Protein AF-A0A1D2MA57-F1 (afdb_monomer)

Sequence (71 aa):
MDDVWLVTNWQALQWIGKPTSSNRDRPPRCNYPKVCNLWHKSGVRYMKTCQSCPQQYPCTGNTGLILTLSN

InterPro domains:
  IPR052740 Carbohydrate Esterase 4 [PTHR45985] (1-63)

Radius of gyration: 18.26 Å; Cα contacts (8 Å, |Δi|>4): 56; chains: 1; bounding box: 38×29×46 Å

Solvent-accessible surface area (backbone atoms only — not comparable to full-atom values): 5038 Å² total; per-residue (Å²): 142,87,87,81,78,97,72,53,74,68,54,53,54,46,36,76,78,42,86,67,88,88,79,83,83,74,78,82,87,74,90,75,66,44,79,35,87,19,52,41,102,91,43,82,45,79,45,78,38,78,64,81,77,55,90,46,51,61,42,97,96,45,70,62,71,80,79,73,78,80,125

Secondary structure (DSSP, 8-state):
--------HHHHHHHHHSSS---S-PPPP-SS-EEEEEEETTEEEEEEESSPPPSB--BTTB---------

Organism: Orchesella cincta (NCBI:txid48709)

Foldseek 3Di:
DPPDDDDDPVQVVVCVVPVDDDPDDDPDDQPDWDWDFAADPVGTDIDTHSDDHARHDADVPRRSDPPPPPD

Structure (mmCIF, N/CA/C/O backbone):
data_AF-A0A1D2MA57-F1
#
_entry.id   AF-A0A1D2MA57-F1
#
loop_
_atom_site.group_PDB
_atom_site.id
_atom_site.type_symbol
_atom_site.label_atom_id
_atom_site.label_alt_id
_atom_site.label_comp_id
_atom_site.label_asym_id
_atom_site.label_entity_id
_atom_site.label_seq_id
_atom_site.pdbx_PDB_ins_code
_atom_site.Cartn_x
_atom_site.Cartn_y
_atom_site.Cartn_z
_atom_site.occupancy
_atom_site.B_iso_or_equiv
_atom_site.auth_seq_id
_atom_site.auth_comp_id
_atom_site.auth_asym_id
_atom_site.auth_atom_id
_atom_site.pdbx_PDB_model_num
ATOM 1 N N . MET A 1 1 ? 9.344 -14.740 -29.210 1.00 56.88 1 MET A N 1
ATOM 2 C CA . MET A 1 1 ? 8.810 -13.376 -28.988 1.00 56.88 1 MET A CA 1
ATOM 3 C C . MET A 1 1 ? 8.855 -13.230 -27.481 1.00 56.88 1 MET A C 1
ATOM 5 O O . MET A 1 1 ? 7.918 -13.620 -26.802 1.00 56.88 1 MET A O 1
ATOM 9 N N . ASP A 1 2 ? 10.032 -12.871 -26.977 1.00 76.81 2 ASP A N 1
ATOM 10 C CA . ASP A 1 2 ? 10.438 -13.021 -25.565 1.00 76.81 2 ASP A CA 1
ATOM 11 C C . ASP A 1 2 ? 11.093 -11.726 -25.053 1.00 76.81 2 ASP A C 1
ATOM 13 O O . ASP A 1 2 ? 11.847 -11.714 -24.087 1.00 76.81 2 ASP A O 1
ATOM 17 N N . ASP A 1 3 ? 10.848 -10.624 -25.756 1.00 83.81 3 ASP A N 1
ATOM 18 C CA . ASP A 1 3 ? 11.484 -9.318 -25.602 1.00 83.81 3 ASP A CA 1
ATOM 19 C C . ASP A 1 3 ? 10.537 -8.254 -25.023 1.00 83.81 3 ASP A C 1
ATOM 21 O O . ASP A 1 3 ? 10.971 -7.151 -24.688 1.00 83.81 3 ASP A O 1
ATOM 25 N N . VAL A 1 4 ? 9.257 -8.592 -24.835 1.00 87.69 4 VAL A N 1
ATOM 26 C CA . VAL A 1 4 ? 8.235 -7.699 -24.274 1.00 87.69 4 VAL A CA 1
ATOM 27 C C . VAL A 1 4 ? 7.793 -8.196 -22.898 1.00 87.69 4 VAL A C 1
ATOM 29 O O . VAL A 1 4 ? 7.342 -9.330 -22.749 1.00 87.69 4 VAL A O 1
ATOM 32 N N . TRP A 1 5 ? 7.876 -7.324 -21.888 1.00 85.31 5 TRP A N 1
ATOM 33 C CA . TRP A 1 5 ? 7.611 -7.655 -20.483 1.00 85.31 5 TRP A CA 1
ATOM 34 C C . TRP A 1 5 ? 6.575 -6.702 -19.875 1.00 85.31 5 TRP A C 1
ATOM 36 O O . TRP A 1 5 ? 6.689 -5.484 -20.009 1.00 85.31 5 TRP A O 1
ATOM 46 N N . LEU A 1 6 ? 5.595 -7.239 -19.143 1.00 88.88 6 LEU A N 1
ATOM 47 C CA . LEU A 1 6 ? 4.716 -6.446 -18.277 1.00 88.88 6 LEU A CA 1
ATOM 48 C C . LEU A 1 6 ? 5.449 -6.145 -16.967 1.00 88.88 6 LEU A C 1
ATOM 50 O O . LEU A 1 6 ? 5.685 -7.038 -16.155 1.00 88.88 6 LEU A O 1
ATOM 54 N N . VAL A 1 7 ? 5.803 -4.879 -16.766 1.00 87.38 7 VAL A N 1
ATOM 55 C CA . VAL A 1 7 ? 6.557 -4.409 -15.599 1.00 87.38 7 VAL A CA 1
ATOM 56 C C . VAL A 1 7 ? 5.844 -3.249 -14.910 1.00 87.38 7 VAL A C 1
ATOM 58 O O . VAL A 1 7 ? 5.061 -2.523 -15.518 1.00 87.38 7 VAL A O 1
ATOM 61 N N . THR A 1 8 ? 6.121 -3.056 -13.622 1.00 89.06 8 THR A N 1
ATOM 62 C CA . THR A 1 8 ? 5.707 -1.847 -12.894 1.00 89.06 8 THR A CA 1
ATOM 63 C C . THR A 1 8 ? 6.584 -0.650 -13.263 1.00 89.06 8 THR A C 1
ATOM 65 O O . THR A 1 8 ? 7.750 -0.814 -13.628 1.00 89.06 8 THR A O 1
ATOM 68 N N . ASN A 1 9 ? 6.073 0.571 -13.064 1.00 91.38 9 ASN A N 1
ATOM 69 C CA . ASN A 1 9 ? 6.846 1.803 -13.281 1.00 91.38 9 ASN A CA 1
ATOM 70 C C . ASN A 1 9 ? 8.180 1.795 -12.513 1.00 91.38 9 ASN A C 1
ATOM 72 O O . ASN A 1 9 ? 9.211 2.207 -13.036 1.00 91.38 9 ASN A O 1
ATOM 76 N N . TRP A 1 10 ? 8.178 1.276 -11.281 1.00 87.50 10 TRP A N 1
ATOM 77 C CA . TRP A 1 10 ? 9.388 1.186 -10.465 1.00 87.50 10 TRP A CA 1
ATOM 78 C C . TRP A 1 10 ? 10.412 0.193 -11.026 1.00 87.50 10 TRP A C 1
ATOM 80 O O . TRP A 1 10 ? 11.612 0.446 -10.982 1.00 87.50 10 TRP A O 1
ATOM 90 N N . GLN A 1 11 ? 9.965 -0.939 -11.572 1.00 85.81 11 GLN A N 1
ATOM 91 C CA . GLN A 1 11 ? 10.858 -1.899 -12.226 1.00 85.81 11 GLN A CA 1
ATOM 92 C C . GLN A 1 11 ? 11.463 -1.325 -13.513 1.00 85.81 11 GLN A C 1
ATOM 94 O O . GLN A 1 11 ? 12.645 -1.546 -13.758 1.00 85.81 11 GLN A O 1
ATOM 99 N N . ALA A 1 12 ? 10.705 -0.536 -14.284 1.00 88.06 12 ALA A N 1
ATOM 100 C CA . ALA A 1 12 ? 11.228 0.156 -15.463 1.00 88.06 12 ALA A CA 1
ATOM 101 C C . ALA A 1 12 ? 12.323 1.177 -15.098 1.00 88.06 12 ALA A C 1
ATOM 103 O O . ALA A 1 12 ? 13.387 1.187 -15.713 1.00 88.06 12 ALA A O 1
ATOM 104 N N . LEU A 1 13 ? 12.114 1.985 -14.050 1.00 89.19 13 LEU A N 1
ATOM 105 C CA . LEU A 1 13 ? 13.129 2.928 -13.556 1.00 89.19 13 LEU A CA 1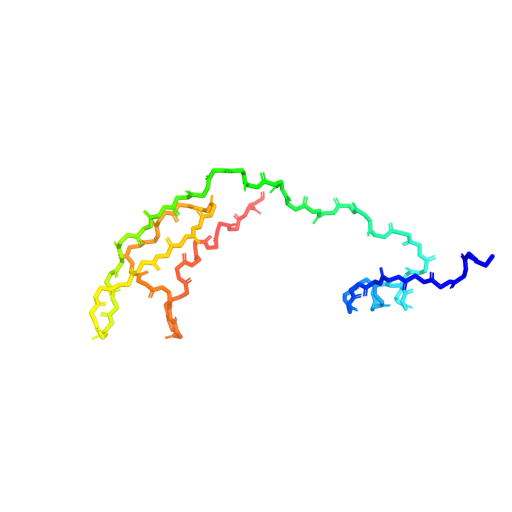
ATOM 106 C C . LEU A 1 13 ? 14.383 2.219 -13.031 1.00 89.19 13 LEU A C 1
ATOM 108 O O . LEU A 1 13 ? 15.502 2.625 -13.340 1.00 89.19 13 LEU A O 1
ATOM 112 N N . GLN A 1 14 ? 14.207 1.142 -12.261 1.00 86.88 14 GLN A N 1
ATOM 113 C CA . GLN A 1 14 ? 15.331 0.331 -11.792 1.00 86.88 14 GLN A CA 1
ATOM 114 C C . GLN A 1 14 ? 16.126 -0.256 -12.956 1.00 86.88 14 GLN A C 1
ATOM 116 O O . GLN A 1 14 ? 17.349 -0.276 -12.888 1.00 86.88 14 GLN A O 1
ATOM 121 N N . TRP A 1 15 ? 15.449 -0.686 -14.022 1.00 85.94 15 TRP A N 1
ATOM 122 C CA . TRP A 1 15 ? 16.093 -1.230 -15.212 1.00 85.94 15 TRP A CA 1
ATOM 123 C C . TRP A 1 15 ? 16.921 -0.182 -15.968 1.00 85.94 15 TRP A C 1
ATOM 125 O O . TRP A 1 15 ? 18.046 -0.482 -16.356 1.00 85.94 15 TRP A O 1
ATOM 135 N N . ILE A 1 16 ? 16.418 1.056 -16.096 1.00 88.81 16 ILE A N 1
ATOM 136 C CA . ILE A 1 16 ? 17.180 2.182 -16.671 1.00 88.81 16 ILE A CA 1
ATOM 137 C C . ILE A 1 16 ? 18.465 2.434 -15.867 1.00 88.81 16 ILE A C 1
ATOM 139 O O . ILE A 1 16 ? 19.522 2.658 -16.450 1.00 88.81 16 ILE A O 1
ATOM 143 N N . GLY A 1 17 ? 18.384 2.399 -14.532 1.00 86.25 17 GLY A N 1
ATOM 144 C CA . GLY A 1 17 ? 19.540 2.643 -13.665 1.00 86.25 17 GLY A CA 1
ATOM 145 C C . GLY A 1 17 ? 20.523 1.469 -13.587 1.00 86.25 17 GLY A C 1
ATOM 146 O O . GLY A 1 17 ? 21.735 1.675 -13.554 1.00 86.25 17 GLY A O 1
ATOM 147 N N . LYS A 1 18 ? 20.014 0.235 -13.530 1.00 84.50 18 LYS A N 1
ATOM 148 C CA . LYS A 1 18 ? 20.785 -1.013 -13.475 1.00 84.50 18 LYS A CA 1
ATOM 149 C C . LYS A 1 18 ? 20.073 -2.088 -14.304 1.00 84.50 18 LYS A C 1
ATOM 151 O O . LYS A 1 18 ? 19.111 -2.689 -13.817 1.00 84.50 18 LYS A O 1
ATOM 156 N N . PRO A 1 19 ? 20.556 -2.389 -1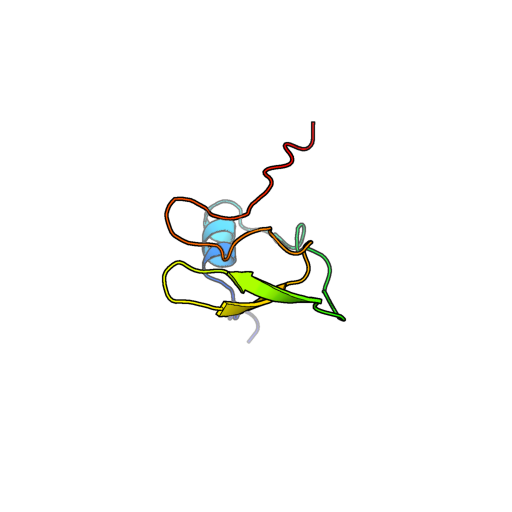5.520 1.00 75.75 19 PRO A N 1
ATOM 157 C CA . PRO A 1 19 ? 19.921 -3.357 -16.406 1.00 75.75 19 PRO A CA 1
ATOM 158 C C . PRO A 1 19 ? 20.227 -4.802 -15.967 1.00 75.75 19 PRO A C 1
ATOM 160 O O . PRO A 1 19 ? 20.972 -5.520 -16.624 1.00 75.75 19 PRO A O 1
ATOM 163 N N . THR A 1 20 ? 19.720 -5.234 -14.804 1.00 72.56 20 THR A N 1
ATOM 164 C CA . THR A 1 20 ? 19.582 -6.648 -14.380 1.00 72.56 20 THR A CA 1
ATOM 165 C C . THR A 1 20 ? 18.759 -6.776 -13.086 1.00 72.56 20 THR A C 1
ATOM 167 O O . THR A 1 20 ? 18.689 -5.863 -12.269 1.00 72.56 20 THR A O 1
ATOM 170 N N . SER A 1 21 ? 18.084 -7.921 -12.936 1.00 57.94 21 SER A N 1
ATOM 171 C CA . SER A 1 21 ? 16.847 -8.141 -12.168 1.00 57.94 21 SER A CA 1
ATOM 172 C C . SER A 1 21 ? 16.855 -7.731 -10.687 1.00 57.94 21 SER A C 1
ATOM 174 O O . SER A 1 21 ? 17.472 -8.381 -9.838 1.00 57.94 21 SER A O 1
ATOM 176 N N . SER A 1 22 ? 16.021 -6.745 -10.360 1.00 61.84 22 SER A N 1
ATOM 177 C CA . SER A 1 22 ? 15.548 -6.482 -9.001 1.00 61.84 22 SER A CA 1
ATOM 178 C C . SER A 1 22 ? 14.338 -7.369 -8.687 1.00 61.84 22 SER A C 1
ATOM 180 O O . SER A 1 22 ? 13.205 -7.055 -9.047 1.00 61.84 22 SER A O 1
ATOM 182 N N . ASN A 1 23 ? 14.592 -8.506 -8.037 1.00 58.34 23 ASN A N 1
ATOM 183 C CA . ASN A 1 23 ? 13.563 -9.391 -7.469 1.00 58.34 23 ASN A CA 1
ATOM 184 C C . ASN A 1 23 ? 13.639 -9.463 -5.933 1.00 58.34 23 ASN A C 1
ATOM 186 O O . ASN A 1 23 ? 13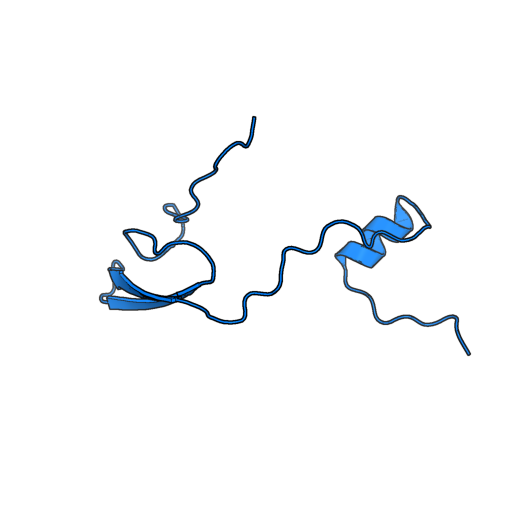.051 -10.363 -5.337 1.00 58.34 23 ASN A O 1
ATOM 190 N N . ARG A 1 24 ? 14.411 -8.585 -5.277 1.00 62.81 24 ARG A N 1
ATOM 191 C CA . ARG A 1 24 ? 14.934 -8.903 -3.939 1.00 62.81 24 ARG A CA 1
ATOM 192 C C . ARG A 1 24 ? 14.104 -8.475 -2.735 1.00 62.81 24 ARG A C 1
ATOM 194 O O . ARG A 1 24 ? 14.246 -9.137 -1.721 1.00 62.81 24 ARG A O 1
ATOM 201 N N . ASP A 1 25 ? 13.169 -7.534 -2.830 1.00 64.81 25 ASP A N 1
ATOM 202 C CA . ASP A 1 25 ? 12.524 -7.015 -1.609 1.00 64.81 25 ASP A CA 1
ATOM 203 C C . ASP A 1 25 ? 11.004 -6.903 -1.736 1.00 64.81 25 ASP A C 1
ATOM 205 O O . ASP A 1 25 ? 10.418 -5.826 -1.619 1.00 64.81 25 ASP A O 1
ATOM 209 N N . ARG A 1 26 ? 10.324 -8.030 -1.991 1.00 72.12 26 ARG A N 1
ATOM 210 C CA . ARG A 1 26 ? 8.865 -8.069 -1.836 1.00 72.12 26 ARG A CA 1
ATOM 211 C C . ARG A 1 26 ? 8.522 -8.434 -0.387 1.00 72.12 26 ARG A C 1
ATOM 213 O O . ARG A 1 26 ? 8.867 -9.538 0.034 1.00 72.12 26 ARG A O 1
ATOM 220 N N . PRO A 1 27 ? 7.788 -7.586 0.357 1.00 78.88 27 PRO A N 1
ATOM 221 C CA . PRO A 1 27 ? 7.307 -7.960 1.679 1.00 78.88 27 PRO A CA 1
ATOM 222 C C . PRO A 1 27 ? 6.419 -9.214 1.612 1.00 78.88 27 PRO A C 1
ATOM 224 O O . PRO A 1 27 ? 5.773 -9.471 0.584 1.00 78.88 27 PRO A O 1
ATOM 227 N N . PRO A 1 28 ? 6.375 -10.010 2.695 1.00 83.94 28 PRO A N 1
ATOM 228 C CA . PRO A 1 28 ? 5.626 -11.256 2.724 1.00 83.94 28 PRO A CA 1
ATOM 229 C C . PRO A 1 28 ? 4.146 -11.022 2.413 1.00 83.94 28 PRO A C 1
ATOM 231 O O . PRO A 1 28 ? 3.564 -9.981 2.729 1.00 83.94 28 PRO A O 1
ATOM 234 N N . ARG A 1 29 ? 3.518 -12.022 1.786 1.00 85.00 29 ARG A N 1
ATOM 235 C CA . ARG A 1 29 ? 2.072 -11.992 1.552 1.00 85.00 29 ARG A CA 1
ATOM 236 C C . ARG A 1 29 ? 1.337 -12.044 2.890 1.00 85.00 29 ARG A C 1
ATOM 238 O O . ARG A 1 29 ? 1.693 -12.808 3.780 1.00 85.00 29 ARG A O 1
ATOM 245 N N . CYS A 1 30 ? 0.279 -11.255 2.995 1.00 88.44 30 CYS A N 1
ATOM 246 C CA . CYS A 1 30 ? -0.599 -11.211 4.152 1.00 88.44 30 CYS A CA 1
ATOM 247 C C . CYS A 1 30 ? -1.908 -11.922 3.814 1.00 88.44 30 CYS A C 1
ATOM 249 O O . CYS A 1 30 ? -2.731 -11.399 3.065 1.00 88.44 30 CYS A O 1
ATOM 251 N N . ASN A 1 31 ? -2.073 -13.133 4.344 1.00 92.25 31 ASN A N 1
ATOM 252 C CA . ASN A 1 31 ? -3.233 -13.977 4.046 1.00 92.25 31 ASN A CA 1
ATOM 253 C C . ASN A 1 31 ? -4.442 -13.651 4.938 1.00 92.25 31 ASN A C 1
ATOM 255 O O . ASN A 1 31 ? -5.579 -13.866 4.531 1.00 92.25 31 ASN A O 1
ATOM 259 N N . TYR A 1 32 ? -4.198 -13.105 6.135 1.00 91.88 32 TYR A N 1
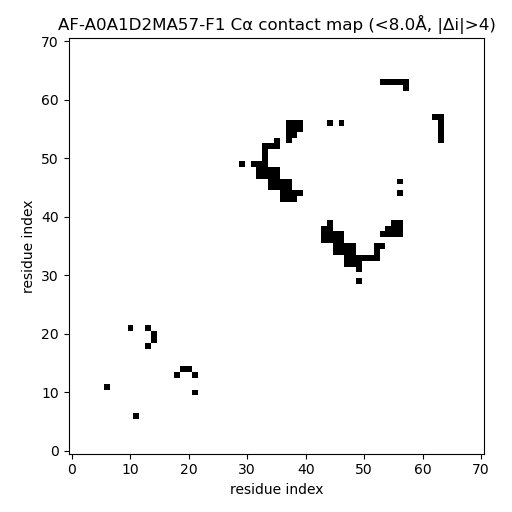ATOM 260 C CA . TYR A 1 32 ? -5.226 -12.816 7.137 1.00 91.88 32 TYR A CA 1
ATOM 261 C C . TYR A 1 32 ? -5.165 -11.343 7.566 1.00 91.88 32 TYR A C 1
ATOM 263 O O . TYR A 1 32 ? -4.435 -11.001 8.499 1.00 91.88 32 TYR A O 1
ATOM 271 N N . PRO A 1 33 ? -5.892 -10.444 6.880 1.00 92.19 33 PRO A N 1
ATOM 272 C CA . PRO A 1 33 ? -5.919 -9.033 7.241 1.00 92.19 33 PRO A CA 1
ATOM 273 C C . PRO A 1 33 ? -6.756 -8.796 8.505 1.00 92.19 33 PRO A C 1
ATOM 275 O O . PRO A 1 33 ? -7.817 -9.394 8.691 1.00 92.19 33 PRO A O 1
ATOM 278 N N . LYS A 1 34 ? -6.314 -7.862 9.348 1.00 93.62 34 LYS A N 1
ATOM 279 C CA . LYS A 1 34 ? -7.069 -7.371 10.507 1.00 93.62 34 LYS A CA 1
ATOM 280 C C . LYS A 1 34 ? -8.053 -6.291 10.063 1.00 93.62 34 LYS A C 1
ATOM 282 O O . LYS A 1 34 ? -7.730 -5.483 9.194 1.00 93.62 34 LYS A O 1
ATOM 287 N N . VAL A 1 35 ? -9.236 -6.259 10.675 1.00 95.25 35 VAL A N 1
ATOM 288 C CA . VAL A 1 35 ? -10.240 -5.200 10.487 1.00 95.25 35 VAL A CA 1
ATOM 289 C C . VAL A 1 35 ? -10.242 -4.318 11.732 1.00 95.25 35 VAL A C 1
ATOM 291 O O . VAL A 1 35 ? -10.518 -4.801 12.825 1.00 95.25 35 VAL A O 1
ATOM 294 N N . CYS A 1 36 ? -9.941 -3.034 11.567 1.00 93.94 36 CYS A N 1
ATOM 295 C CA . CYS A 1 36 ? -9.864 -2.063 12.653 1.00 93.94 36 CYS A CA 1
ATOM 296 C C . CYS A 1 36 ? -11.054 -1.102 12.579 1.00 93.94 36 CYS A C 1
ATOM 298 O O . CYS A 1 36 ? -11.299 -0.516 11.524 1.00 93.94 36 CYS A O 1
ATOM 300 N N . ASN A 1 37 ? -11.763 -0.924 13.695 1.00 95.19 37 ASN A N 1
ATOM 301 C CA . ASN A 1 37 ? -12.764 0.125 13.882 1.00 95.19 37 ASN A CA 1
ATOM 302 C C . ASN A 1 37 ? -12.058 1.371 14.441 1.00 95.19 37 ASN A C 1
ATOM 304 O O . ASN A 1 37 ? -11.582 1.345 15.574 1.00 95.19 37 ASN A O 1
ATOM 308 N N . LEU A 1 38 ? -11.941 2.422 13.632 1.00 93.12 38 LEU A N 1
ATOM 309 C CA . LEU A 1 38 ? -11.132 3.598 13.934 1.00 93.12 38 LEU A CA 1
ATOM 310 C C . LEU A 1 38 ? -11.976 4.868 13.914 1.00 93.12 38 LEU A C 1
ATOM 312 O O . LEU A 1 38 ? -12.791 5.084 13.017 1.00 93.12 38 LEU A O 1
ATOM 316 N N . TRP A 1 39 ? -11.714 5.766 14.858 1.00 89.94 39 TRP A N 1
ATOM 317 C CA . TRP A 1 39 ? -12.321 7.091 14.856 1.00 89.94 39 TRP A CA 1
ATOM 318 C C . TRP A 1 39 ? -11.634 8.006 13.836 1.00 89.94 39 TRP A C 1
ATOM 320 O O . TRP A 1 39 ? -10.407 8.100 13.785 1.00 89.94 39 TRP A O 1
ATOM 330 N N . HIS A 1 40 ? -12.427 8.712 13.038 1.00 89.44 40 HIS A N 1
ATOM 331 C CA . HIS A 1 40 ? -12.016 9.821 12.181 1.00 89.44 40 HIS A CA 1
ATOM 332 C C . HIS A 1 40 ? -12.787 11.089 12.588 1.00 89.44 40 HIS A C 1
ATOM 334 O O . HIS A 1 40 ? -13.820 11.006 13.251 1.00 89.44 40 HIS A O 1
ATOM 340 N N . LYS A 1 41 ? -12.340 12.277 12.150 1.00 86.06 41 LYS A N 1
ATOM 341 C CA . LYS A 1 41 ? -13.045 13.552 12.417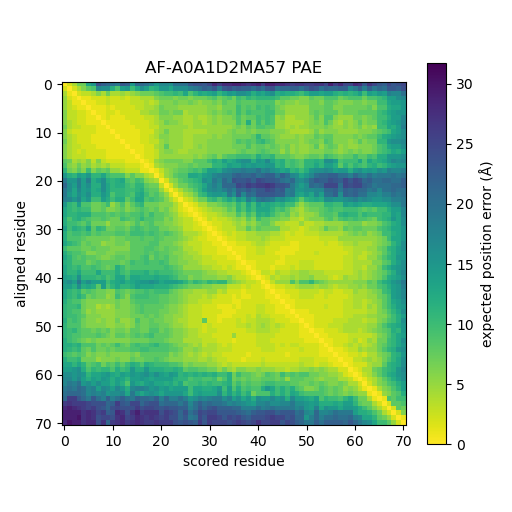 1.00 86.06 41 LYS A CA 1
ATOM 342 C C . LYS A 1 41 ? -14.509 13.540 11.954 1.00 86.06 41 LYS A C 1
ATOM 344 O O . LYS A 1 41 ? -15.340 14.236 12.514 1.00 86.06 41 LYS A O 1
ATOM 349 N N . SER A 1 42 ? -14.811 12.741 10.930 1.00 87.44 42 SER 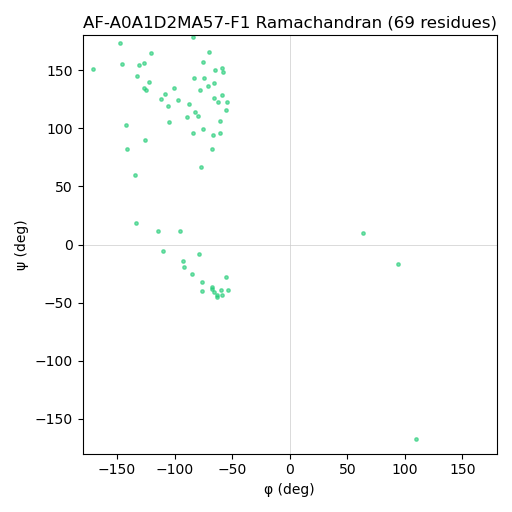A N 1
ATOM 350 C CA . SER A 1 42 ? -16.147 12.586 10.344 1.00 87.44 42 SER A CA 1
ATOM 351 C C . SER A 1 42 ? -16.943 11.397 10.909 1.00 87.44 42 SER A C 1
ATOM 353 O O . SER A 1 42 ? -17.910 10.986 10.277 1.00 87.44 42 SER A O 1
ATOM 355 N N . GLY A 1 43 ? -16.497 10.775 12.007 1.00 91.94 43 GLY A N 1
ATOM 356 C CA . GLY A 1 43 ? -17.104 9.571 12.585 1.00 91.94 43 GLY A CA 1
ATOM 357 C C . GLY A 1 43 ? -16.261 8.303 12.421 1.00 91.94 43 GLY A C 1
ATOM 358 O O . GLY A 1 43 ? -15.076 8.357 12.091 1.00 91.94 43 GLY A O 1
ATOM 359 N N . VAL A 1 44 ? -16.873 7.149 12.681 1.00 93.56 44 VAL A N 1
ATOM 360 C CA . VAL A 1 44 ? -16.214 5.835 12.632 1.00 93.56 44 VAL A CA 1
ATOM 361 C C . VAL A 1 44 ? -15.892 5.416 11.193 1.00 93.56 44 VAL A C 1
ATOM 363 O O . VAL A 1 44 ? -16.728 5.532 10.298 1.00 93.56 44 VAL A O 1
ATOM 366 N N . ARG A 1 45 ? -14.689 4.877 10.972 1.00 93.50 45 ARG A N 1
ATOM 367 C CA . ARG A 1 45 ? -14.247 4.266 9.714 1.00 93.50 45 ARG A CA 1
ATOM 368 C C . ARG A 1 45 ? -13.590 2.917 9.968 1.00 93.50 45 ARG A C 1
ATOM 370 O O . ARG A 1 45 ? -12.871 2.733 10.946 1.00 93.50 45 ARG A O 1
ATOM 377 N N . TYR A 1 46 ? -13.790 1.992 9.037 1.00 94.38 46 TYR A N 1
ATOM 378 C CA . TYR A 1 46 ? -13.174 0.672 9.086 1.00 94.38 46 TYR A CA 1
ATOM 379 C C . TYR A 1 46 ? -11.969 0.607 8.152 1.00 94.38 46 TYR A C 1
ATOM 381 O O . TYR A 1 46 ? -12.045 1.037 7.002 1.00 94.38 46 TYR A O 1
ATOM 389 N N . MET A 1 47 ? -10.864 0.047 8.637 1.00 93.06 47 MET A N 1
ATOM 390 C CA . MET A 1 47 ? -9.641 -0.147 7.860 1.00 93.06 47 MET A CA 1
ATOM 391 C C . MET A 1 47 ? -9.232 -1.616 7.892 1.00 93.06 47 MET A C 1
ATOM 393 O O . MET A 1 47 ? -9.193 -2.227 8.959 1.00 93.06 47 MET A O 1
ATOM 397 N N . LYS A 1 48 ? -8.900 -2.179 6.725 1.00 93.44 48 LYS A N 1
ATOM 398 C CA . LYS A 1 48 ? -8.260 -3.495 6.620 1.00 93.44 48 LYS A CA 1
ATOM 399 C C . LYS A 1 48 ? -6.756 -3.316 6.479 1.00 93.44 48 LYS A C 1
ATOM 401 O O . LYS A 1 48 ? -6.314 -2.609 5.579 1.00 93.44 48 LYS A O 1
ATOM 406 N N . THR A 1 49 ? -5.980 -3.941 7.358 1.00 90.81 49 THR A N 1
ATOM 407 C CA . THR A 1 49 ? -4.516 -3.837 7.345 1.00 90.81 49 THR A CA 1
ATOM 408 C C . THR A 1 49 ? -3.843 -5.135 7.774 1.00 90.81 49 THR A C 1
ATOM 410 O O . THR A 1 49 ? -4.413 -5.953 8.492 1.00 90.81 49 THR A O 1
ATOM 413 N N . CYS A 1 50 ? -2.610 -5.315 7.316 1.00 90.31 50 CYS A N 1
ATOM 414 C CA . CYS A 1 50 ? -1.721 -6.401 7.722 1.00 90.31 50 CYS A CA 1
ATOM 415 C C . CYS A 1 50 ? -0.818 -6.009 8.896 1.00 90.31 50 CYS A C 1
ATOM 417 O O . CYS A 1 50 ? -0.214 -6.869 9.531 1.00 90.31 50 CYS A O 1
ATOM 419 N N . GLN A 1 51 ? -0.735 -4.710 9.185 1.00 88.50 51 GLN A N 1
ATOM 420 C CA . GLN A 1 51 ? -0.034 -4.161 10.339 1.00 88.50 51 GLN A CA 1
ATOM 421 C C . GLN A 1 51 ? -0.943 -4.183 11.581 1.00 88.50 51 GLN A C 1
ATOM 423 O O . GLN A 1 51 ? -2.096 -4.620 11.538 1.00 88.50 51 GLN A O 1
ATOM 428 N N . SER A 1 52 ? -0.422 -3.736 12.722 1.00 89.56 52 SER A N 1
ATOM 429 C CA . SER A 1 52 ? -1.235 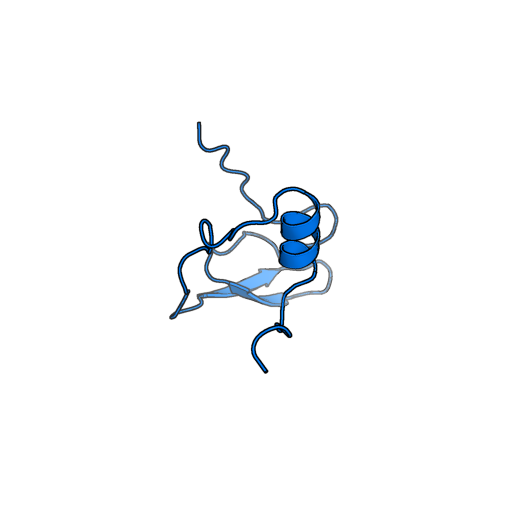-3.507 13.921 1.00 89.56 52 SER A CA 1
ATOM 430 C C . SER A 1 52 ? -2.247 -2.378 13.700 1.00 89.56 52 SER A C 1
ATOM 432 O O . SER A 1 52 ? -1.997 -1.459 12.920 1.00 89.56 52 SER A O 1
ATOM 434 N N . CYS A 1 53 ? -3.395 -2.445 14.381 1.00 89.88 53 CYS A N 1
ATOM 435 C CA . CYS A 1 53 ? -4.403 -1.392 14.288 1.00 89.88 53 CYS A CA 1
ATOM 436 C C . CYS A 1 53 ? -3.860 -0.085 14.890 1.00 89.88 53 CYS A C 1
ATOM 438 O O . CYS A 1 53 ? -3.420 -0.105 16.042 1.00 89.88 53 CYS A O 1
ATOM 440 N N . PRO A 1 54 ? -3.892 1.039 14.151 1.00 90.88 54 PRO A N 1
ATOM 441 C CA . PRO A 1 54 ? -3.546 2.340 14.711 1.00 90.88 54 PRO A CA 1
ATOM 442 C C . PRO A 1 54 ? -4.632 2.802 15.696 1.00 90.88 54 PRO A C 1
ATOM 444 O O . PRO A 1 54 ? -5.734 2.261 15.720 1.00 90.88 54 PRO A O 1
ATOM 447 N N . GLN A 1 55 ? -4.342 3.823 16.503 1.00 87.62 55 GLN A N 1
ATOM 448 C CA . GLN A 1 55 ? -5.308 4.361 17.471 1.00 87.62 55 GLN A CA 1
ATOM 449 C C . GLN A 1 55 ? -6.398 5.229 16.812 1.00 87.62 55 GLN A C 1
ATOM 451 O O . GLN A 1 55 ? -7.540 5.254 17.266 1.00 87.62 55 GLN A O 1
ATOM 456 N N . GLN A 1 56 ? -6.055 5.933 15.730 1.00 89.06 56 GLN A N 1
ATOM 457 C CA . GLN A 1 56 ? -6.948 6.817 14.978 1.00 89.06 56 GLN A CA 1
ATOM 458 C C . GLN A 1 56 ? -6.852 6.506 13.480 1.00 89.06 56 GLN A C 1
ATOM 460 O O . GLN A 1 56 ? -5.833 5.994 13.016 1.00 89.06 56 GLN A O 1
ATOM 465 N N . TYR A 1 57 ? -7.905 6.809 12.717 1.00 90.81 57 TYR A N 1
ATOM 466 C CA . TYR A 1 57 ? -7.910 6.599 11.271 1.00 90.81 57 TYR A CA 1
ATOM 467 C C . TYR A 1 57 ? -6.832 7.461 10.584 1.00 90.81 57 TYR A C 1
ATOM 469 O O . TYR A 1 57 ? -6.885 8.689 10.728 1.00 90.81 57 TYR A O 1
ATOM 477 N N . PRO A 1 58 ? -5.889 6.861 9.827 1.00 91.25 58 PRO A N 1
ATOM 478 C CA . PRO A 1 58 ? -4.822 7.602 9.167 1.00 91.25 58 PRO A CA 1
ATOM 479 C C . PRO A 1 58 ? -5.347 8.662 8.199 1.00 91.25 58 PRO A C 1
ATOM 481 O O . PRO A 1 58 ? -6.162 8.374 7.322 1.00 91.25 58 PRO A O 1
ATOM 484 N N . CYS A 1 59 ? -4.868 9.892 8.345 1.00 85.12 59 CYS A N 1
ATOM 485 C CA . CYS A 1 59 ? -5.223 11.018 7.486 1.00 85.12 59 CYS A CA 1
ATOM 486 C C . CYS A 1 59 ? -4.032 11.974 7.362 1.00 85.12 59 CYS A C 1
ATOM 488 O O . CYS A 1 59 ? -3.012 11.810 8.035 1.00 85.12 59 CYS A O 1
ATOM 490 N N . THR A 1 60 ? -4.145 12.986 6.507 1.00 84.56 60 THR A N 1
ATOM 491 C CA . THR A 1 60 ? -3.106 14.006 6.345 1.00 84.56 60 THR A CA 1
ATOM 492 C C . THR A 1 60 ? -2.778 14.643 7.700 1.00 84.56 60 THR A C 1
ATOM 494 O O . THR A 1 60 ? -3.665 15.152 8.384 1.00 84.56 60 THR A O 1
ATOM 497 N N . GLY A 1 61 ? -1.507 14.575 8.102 1.00 80.56 61 GLY A N 1
ATOM 498 C CA . GLY A 1 61 ? -1.019 15.050 9.403 1.00 80.56 61 GLY A CA 1
ATOM 499 C C . GLY A 1 61 ? -0.953 13.991 10.513 1.00 80.56 61 GLY A C 1
ATOM 500 O O . GLY A 1 61 ? -0.218 14.206 11.462 1.00 80.56 61 GLY A O 1
ATOM 501 N N . ASN A 1 62 ? -1.632 12.844 10.377 1.00 76.94 62 ASN A N 1
ATOM 502 C CA . ASN A 1 62 ? -1.579 11.706 11.308 1.00 76.94 62 ASN A CA 1
ATOM 503 C C . ASN A 1 62 ? -1.604 10.391 10.512 1.00 76.94 62 ASN A C 1
ATOM 505 O O . ASN A 1 62 ? -2.655 9.778 10.332 1.00 76.94 62 ASN A O 1
ATOM 509 N N . THR A 1 63 ? -0.453 9.954 10.000 1.00 75.12 63 THR A N 1
ATOM 510 C CA . THR A 1 63 ? -0.356 8.815 9.064 1.00 75.12 63 THR A CA 1
ATOM 511 C C . THR A 1 63 ? -0.437 7.440 9.727 1.00 75.12 63 THR A C 1
ATOM 513 O O . THR A 1 63 ? -0.525 6.438 9.022 1.00 75.12 63 THR A O 1
ATOM 516 N N . GLY A 1 64 ? -0.418 7.356 11.062 1.00 65.44 64 GLY A N 1
ATOM 517 C CA . GLY A 1 64 ? -0.526 6.081 11.788 1.00 65.44 64 GLY A CA 1
ATOM 518 C C . GLY A 1 64 ? 0.634 5.108 11.537 1.00 65.44 64 GLY A C 1
ATOM 519 O O . GLY A 1 64 ? 0.561 3.953 11.948 1.00 65.44 64 GLY A O 1
ATOM 520 N N . LEU A 1 65 ? 1.697 5.564 10.869 1.00 68.00 65 LEU A N 1
ATOM 521 C CA . LEU A 1 65 ? 2.927 4.814 10.674 1.00 68.00 65 LEU A CA 1
ATOM 522 C C . LEU A 1 65 ? 3.781 4.969 11.931 1.00 68.00 65 LEU A C 1
ATOM 524 O O . LEU A 1 65 ? 4.274 6.057 12.221 1.00 68.00 65 LEU A O 1
ATOM 528 N N . ILE A 1 66 ? 3.986 3.877 12.662 1.00 60.56 66 ILE A N 1
ATOM 529 C CA . ILE A 1 66 ? 5.105 3.801 13.598 1.00 60.56 66 ILE A CA 1
ATOM 530 C C . ILE A 1 66 ? 6.331 3.584 12.715 1.00 60.56 66 ILE A C 1
ATOM 532 O O . ILE A 1 66 ? 6.551 2.477 12.226 1.00 60.56 66 ILE A O 1
ATOM 536 N N . LEU A 1 67 ? 7.088 4.648 12.443 1.00 52.22 67 LEU A N 1
ATOM 537 C CA . LEU A 1 67 ? 8.413 4.520 11.844 1.00 52.22 67 LEU A CA 1
ATOM 538 C C . LEU A 1 67 ? 9.314 3.845 12.882 1.00 52.22 67 LEU A C 1
ATOM 540 O O . LEU A 1 67 ? 10.031 4.505 13.627 1.00 52.22 67 LEU A O 1
ATOM 544 N N . THR A 1 68 ? 9.251 2.519 12.975 1.00 48.03 68 THR A N 1
ATOM 545 C CA . THR A 1 68 ? 10.323 1.755 13.599 1.00 48.03 68 THR A CA 1
ATOM 546 C C . THR A 1 68 ? 11.526 1.911 12.681 1.00 48.03 68 THR A C 1
ATOM 548 O O . THR A 1 68 ? 11.635 1.207 11.677 1.00 48.03 68 THR A O 1
ATOM 551 N N . LEU A 1 69 ? 12.388 2.882 12.983 1.00 44.44 69 LEU A N 1
ATOM 552 C CA . LEU A 1 69 ? 13.757 2.883 12.489 1.00 44.44 69 LEU A CA 1
ATOM 553 C C . LEU A 1 69 ? 14.387 1.600 13.036 1.00 44.44 69 LEU A C 1
ATOM 555 O O . LEU A 1 69 ? 14.753 1.525 14.207 1.00 44.44 69 LEU A O 1
ATOM 559 N N . SER A 1 70 ? 14.392 0.551 12.220 1.00 38.75 70 SER A N 1
ATOM 560 C CA . SE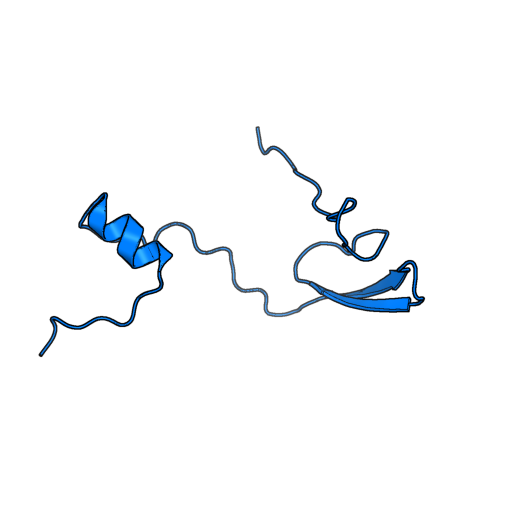R A 1 70 ? 15.240 -0.609 12.440 1.00 38.75 70 SER A CA 1
ATOM 561 C C . SER A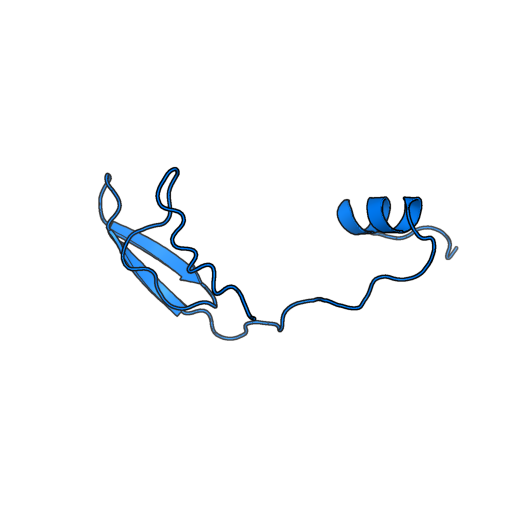 1 70 ? 16.682 -0.106 12.406 1.00 38.75 70 SER A C 1
ATOM 563 O O . SER A 1 70 ? 17.148 0.299 11.339 1.00 38.75 70 SER A O 1
ATOM 565 N N . ASN A 1 71 ? 17.303 -0.044 13.588 1.00 36.03 71 ASN A N 1
ATOM 566 C CA . ASN A 1 71 ? 18.750 0.101 13.775 1.00 36.03 71 ASN A CA 1
ATOM 567 C C . ASN A 1 71 ? 19.492 -1.035 13.067 1.00 36.03 71 ASN A C 1
ATOM 569 O O . ASN A 1 71 ? 18.968 -2.174 13.108 1.00 36.03 71 ASN A O 1
#

Mean predicted aligned error: 8.87 Å

Nearest PDB structures (foldseek):
  7zvw-assembly1_C  TM=4.979E-01  e=2.445E+00  Komagataella phaffii GS115
  8pkp-assembly1_N  TM=3.945E-01  e=9.982E+00  Homo sapiens
  7zjw-assembly1_LH  TM=1.909E-01  e=6.245E+00  Oryctolagus cuniculus
  8idt-assembly1_o  TM=1.479E-01  e=6.245E+00  Homo sapiens

pLDDT: mean 81.23, std 14.39, range [36.03, 95.25]